Protein AF-A0A1V5TFT3-F1 (afdb_monomer)

Nearest PDB structures (foldseek):
  6e59-assembly1_A  TM=7.774E-01  e=1.583E-05  Homo sapiens
  6me3-assembly1_A  TM=7.398E-01  e=3.099E-04  Homo sapiens
  9b9z-assembly1_R  TM=7.863E-01  e=6.092E-04  Homo sapiens
  5wqc-assembly1_A  TM=7.667E-01  e=7.984E-04  Homo sapiens
  4zjc-assembly1_A  TM=7.397E-01  e=2.057E-03  Homo sapiens

Mean predicted aligned error: 4.39 Å

Solvent-accessible surface area (backbone atoms only — not comparable to full-atom values): 8223 Å² total; per-residue (Å²): 130,93,67,38,82,48,69,73,79,33,69,40,25,35,88,61,62,93,40,76,57,40,26,36,62,74,58,50,55,53,44,32,75,76,75,44,73,70,44,69,76,93,57,96,44,71,68,53,41,44,45,53,51,8,18,17,47,26,39,54,46,47,48,74,59,63,79,81,52,60,68,50,55,54,22,39,64,10,67,7,33,51,36,33,48,66,48,72,48,41,62,61,47,36,51,71,93,33,45,22,90,49,65,71,52,42,50,53,50,49,51,52,69,71,68,50,53,81,91,69,66,71,55,68,68,54,50,50,52,64,57,64,74,41,40,68,64,51,50,57,52,61,76,72,109

Sequence (145 aa):
MPTFKEEKKYNIISVARPSYQKVNQEIEERVEREFGKIVRKECNTWEEYYKFVSSGRVLLMSSREETYGYQVVDAILNNTIPLAPNAFSYPELLPKRCLYNNFDELKNLLYSYLLESPEGYRVPDLGTKADANCFYERLVLEMKG

pLDDT: mean 92.34, std 6.99, range [56.94, 98.5]

Foldseek 3Di:
DDAAQDAQPAAAEEAFDPDQQFADVVLQVVCCVPPNHHDYDDDPDPVSVLNVLLNYQEHEGRGPDDEPPVVLVSNLSNLHAYAYAPDHCDVQFDDPLRYDPDSVSVVVSSCVSSVDDPVPRDHDHTNCPVCVVCVVVVVVVVVVD

Radius of gyration: 16.23 Å; Cα contacts (8 Å, |Δi|>4): 224; chains: 1; bounding box: 52×32×38 Å

Structure (mmCIF, N/CA/C/O backbone):
data_AF-A0A1V5TFT3-F1
#
_entry.id   AF-A0A1V5TFT3-F1
#
loop_
_atom_site.group_PDB
_atom_site.id
_atom_site.type_symbol
_atom_site.label_atom_id
_atom_site.label_alt_id
_atom_site.label_comp_id
_atom_site.label_asym_id
_atom_site.label_entity_id
_atom_site.label_seq_id
_atom_site.pdbx_PDB_ins_code
_atom_site.Cartn_x
_atom_site.Cartn_y
_atom_site.Cartn_z
_atom_site.occupancy
_atom_site.B_iso_or_equiv
_atom_site.auth_seq_id
_atom_site.auth_comp_id
_atom_site.auth_asym_id
_atom_site.auth_atom_id
_atom_site.pdbx_PDB_model_num
ATOM 1 N N . MET A 1 1 ? 14.787 9.096 10.407 1.00 56.94 1 MET A N 1
ATOM 2 C CA . MET A 1 1 ? 13.335 9.093 10.683 1.00 56.94 1 MET A CA 1
ATOM 3 C C . MET A 1 1 ? 13.030 7.834 11.479 1.00 56.94 1 MET A C 1
ATOM 5 O O . MET A 1 1 ? 13.567 6.800 11.090 1.00 56.94 1 MET A O 1
ATOM 9 N N . PRO A 1 2 ? 12.308 7.894 12.609 1.00 66.06 2 PRO A N 1
ATOM 10 C CA . PRO A 1 2 ? 11.994 6.689 13.370 1.00 66.06 2 PRO A CA 1
ATOM 11 C C . PRO A 1 2 ? 11.117 5.758 12.524 1.00 66.06 2 PRO A C 1
ATOM 13 O O . PRO A 1 2 ? 10.171 6.212 11.885 1.00 66.06 2 PRO A O 1
ATOM 16 N N . THR A 1 3 ? 11.463 4.474 12.496 1.00 79.56 3 THR A N 1
ATOM 17 C CA . THR A 1 3 ? 10.644 3.413 11.904 1.00 79.56 3 THR A CA 1
ATOM 18 C C . THR A 1 3 ? 9.989 2.619 13.021 1.00 79.56 3 THR A C 1
ATOM 20 O O . THR A 1 3 ? 10.607 2.361 14.057 1.00 79.56 3 THR A O 1
ATOM 23 N N . PHE A 1 4 ? 8.727 2.250 12.827 1.00 88.50 4 PHE A N 1
ATOM 24 C CA . PHE A 1 4 ? 7.933 1.556 13.835 1.00 88.50 4 PHE A CA 1
ATOM 25 C C . PHE A 1 4 ? 7.638 0.120 13.399 1.00 88.50 4 PHE A C 1
ATOM 27 O O . PHE A 1 4 ? 7.591 -0.206 12.211 1.00 88.50 4 PHE A O 1
ATOM 34 N N . LYS A 1 5 ? 7.466 -0.756 14.390 1.00 86.19 5 LYS A N 1
ATOM 35 C CA . LYS A 1 5 ? 7.135 -2.178 14.223 1.00 86.19 5 LYS A CA 1
ATOM 36 C C . LYS A 1 5 ? 5.998 -2.549 15.169 1.00 86.19 5 LYS A C 1
ATOM 38 O O . LYS A 1 5 ? 6.142 -3.436 16.004 1.00 86.19 5 LYS A O 1
ATOM 43 N N . GLU A 1 6 ? 4.905 -1.801 15.081 1.00 90.00 6 GLU A N 1
ATOM 44 C CA . GLU A 1 6 ? 3.700 -2.094 15.852 1.00 90.00 6 GLU A CA 1
ATOM 45 C C . GLU A 1 6 ? 3.140 -3.475 15.474 1.00 90.00 6 GLU A C 1
ATOM 47 O O . GLU A 1 6 ? 3.365 -3.993 14.375 1.00 90.00 6 GLU A O 1
ATOM 52 N N . GLU A 1 7 ? 2.375 -4.065 16.389 1.00 90.00 7 GLU A N 1
ATOM 53 C CA . GLU A 1 7 ? 1.566 -5.244 16.090 1.00 90.00 7 GLU A CA 1
ATOM 54 C C . GLU A 1 7 ? 0.596 -4.947 14.931 1.00 90.00 7 GLU A C 1
ATOM 56 O O . GLU A 1 7 ? 0.014 -3.858 14.844 1.00 90.00 7 GLU A O 1
ATOM 61 N N . LYS A 1 8 ? 0.407 -5.924 14.035 1.00 92.69 8 LYS A N 1
ATOM 62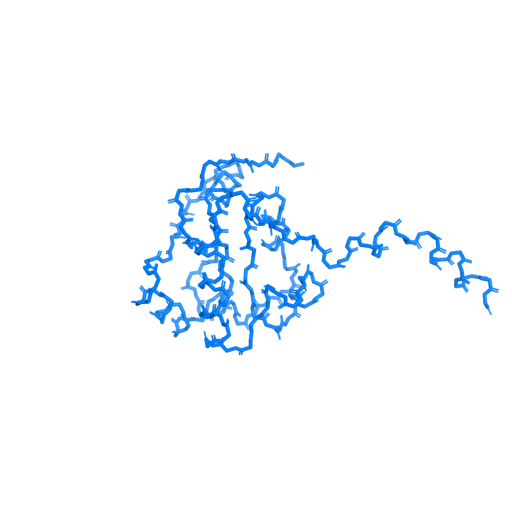 C CA . LYS A 1 8 ? -0.485 -5.802 12.876 1.00 92.69 8 LYS A CA 1
ATOM 63 C C . LYS A 1 8 ? -1.950 -5.899 13.308 1.00 92.69 8 LYS A C 1
ATOM 65 O O . LYS A 1 8 ? -2.534 -6.975 13.320 1.00 92.69 8 LYS A O 1
ATOM 70 N N . LYS A 1 9 ? -2.535 -4.751 13.653 1.00 94.62 9 LYS A N 1
ATOM 71 C CA . LYS A 1 9 ? -3.924 -4.605 14.126 1.00 94.62 9 LYS A CA 1
ATOM 72 C C . LYS A 1 9 ? -4.944 -4.540 12.994 1.00 94.62 9 LYS A C 1
ATOM 74 O O . LYS A 1 9 ? -6.104 -4.881 13.202 1.00 94.62 9 LYS A O 1
ATOM 79 N N . TYR A 1 10 ? -4.532 -4.072 11.816 1.00 96.62 10 TYR A N 1
ATOM 80 C CA . TYR A 1 10 ? -5.429 -3.845 10.685 1.00 96.62 10 TYR A CA 1
ATOM 81 C C . TYR A 1 10 ? -4.972 -4.626 9.456 1.00 96.62 10 TYR A C 1
ATOM 83 O O . TYR A 1 10 ? -3.803 -4.562 9.073 1.00 96.62 10 TYR A O 1
ATOM 91 N N . ASN A 1 11 ? -5.909 -5.304 8.794 1.00 96.12 11 ASN A N 1
ATOM 92 C CA . ASN A 1 11 ? -5.635 -6.008 7.542 1.00 96.12 11 ASN A CA 1
ATOM 93 C C . ASN A 1 11 ? -5.287 -5.022 6.423 1.00 96.12 11 ASN A C 1
ATOM 95 O O . ASN A 1 11 ? -4.223 -5.119 5.814 1.00 96.12 11 ASN A O 1
ATOM 99 N N . ILE A 1 12 ? -6.165 -4.045 6.188 1.00 98.19 12 ILE A N 1
ATOM 100 C CA . ILE A 1 12 ? -6.017 -3.061 5.118 1.00 98.19 12 ILE A CA 1
ATOM 101 C C . ILE A 1 12 ? -6.189 -1.664 5.705 1.00 98.19 12 ILE A C 1
ATOM 103 O O . ILE A 1 12 ? -7.194 -1.359 6.352 1.00 98.19 12 ILE A O 1
ATOM 107 N N . ILE A 1 13 ? -5.203 -0.809 5.456 1.00 98.50 13 ILE A N 1
ATOM 108 C CA . ILE A 1 13 ? -5.246 0.611 5.787 1.00 98.50 13 ILE A CA 1
ATOM 109 C C . ILE A 1 13 ? -5.116 1.456 4.521 1.00 98.50 13 ILE A C 1
ATOM 111 O O . ILE A 1 13 ? -4.589 1.010 3.501 1.00 98.50 13 ILE A O 1
ATOM 115 N N . SER A 1 14 ? -5.556 2.704 4.609 1.00 97.44 14 SER A N 1
ATOM 116 C CA . SER A 1 14 ? -5.248 3.748 3.636 1.00 97.44 14 SER A CA 1
ATOM 117 C C . SER A 1 14 ? -4.900 5.031 4.386 1.00 97.44 14 SER A C 1
ATOM 119 O O . SER A 1 14 ? -5.477 5.336 5.430 1.00 97.44 14 SER A O 1
ATOM 121 N N . VAL A 1 15 ? -3.935 5.784 3.865 1.00 95.38 15 VAL A N 1
ATOM 122 C CA . VAL A 1 15 ? -3.574 7.116 4.383 1.00 95.38 15 VAL A CA 1
ATOM 123 C C . VAL A 1 15 ? -4.008 8.234 3.437 1.00 95.38 15 VAL A C 1
ATOM 125 O O . VAL A 1 15 ? -3.869 9.417 3.747 1.00 95.38 15 VAL A O 1
ATOM 128 N 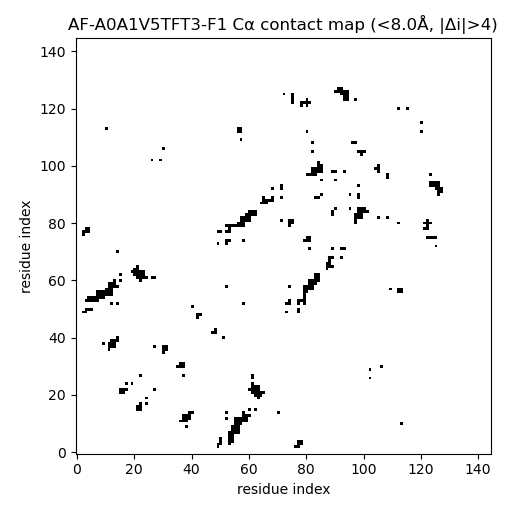N . ALA A 1 16 ? -4.557 7.869 2.277 1.00 92.62 16 ALA A N 1
ATOM 129 C CA . ALA A 1 16 ? -5.089 8.817 1.321 1.00 92.62 16 ALA A CA 1
ATOM 130 C C . ALA A 1 16 ? -6.412 9.397 1.834 1.00 92.62 16 ALA A C 1
ATOM 132 O O . ALA A 1 16 ? -7.285 8.682 2.341 1.00 92.62 16 ALA A O 1
ATOM 133 N N . ARG A 1 17 ? -6.579 10.712 1.659 1.00 88.56 17 ARG A N 1
ATOM 134 C CA . ARG A 1 17 ? -7.884 11.353 1.838 1.00 88.56 17 ARG A CA 1
ATOM 135 C C . ARG A 1 17 ? -8.848 10.778 0.793 1.00 88.56 17 ARG A C 1
ATOM 137 O O . ARG A 1 17 ? -8.448 10.702 -0.366 1.00 88.56 17 ARG A O 1
ATOM 144 N N . PRO A 1 18 ? -10.086 10.403 1.156 1.00 88.25 18 PRO A N 1
ATOM 145 C CA . PRO A 1 18 ? -11.041 9.801 0.230 1.00 88.25 18 PRO A CA 1
ATOM 146 C C . PRO A 1 18 ? -11.656 10.865 -0.693 1.00 88.25 18 PRO A C 1
ATOM 148 O O . PRO A 1 18 ? -12.828 11.212 -0.591 1.00 88.25 18 PRO A O 1
ATOM 151 N N . SER A 1 19 ? -10.833 11.442 -1.564 1.00 90.25 19 SER A N 1
ATOM 152 C CA . SER A 1 19 ? -11.249 12.347 -2.632 1.00 90.25 19 SER A CA 1
ATOM 153 C C . SER A 1 19 ? -11.029 11.687 -3.986 1.00 90.25 19 SER A C 1
ATOM 155 O O . SER A 1 19 ? -10.145 10.847 -4.139 1.00 90.25 19 SER A O 1
ATOM 157 N N . TYR A 1 20 ? -11.790 12.115 -4.992 1.00 86.88 20 TYR A N 1
ATOM 158 C CA . TYR A 1 20 ? -11.742 11.555 -6.346 1.00 86.88 20 TYR A CA 1
ATOM 159 C C . TYR A 1 20 ? -10.322 11.427 -6.930 1.00 86.88 20 TYR A C 1
ATOM 161 O O . TYR A 1 20 ? -10.012 10.449 -7.599 1.00 86.88 20 TYR A O 1
ATOM 169 N N . GLN A 1 21 ? -9.441 12.396 -6.665 1.00 85.75 21 GLN A N 1
ATOM 170 C CA . GLN A 1 21 ? -8.059 12.364 -7.160 1.00 85.75 21 GLN A CA 1
ATOM 171 C C . GLN A 1 21 ? -7.186 11.343 -6.421 1.00 85.75 21 GLN A C 1
ATOM 173 O O . GLN A 1 21 ? -6.268 10.769 -7.000 1.00 85.75 21 GLN A O 1
ATOM 178 N N . LYS A 1 22 ? -7.447 11.143 -5.126 1.00 88.88 22 LYS A N 1
ATOM 179 C CA . LYS A 1 22 ? -6.568 10.404 -4.213 1.00 88.88 22 LYS A CA 1
ATOM 180 C C . LYS A 1 22 ? -7.000 8.965 -3.977 1.00 88.88 22 LYS A C 1
ATOM 182 O O . LYS A 1 22 ? -6.187 8.179 -3.498 1.00 88.88 22 LYS A O 1
ATOM 187 N N . VAL A 1 23 ? -8.235 8.616 -4.329 1.00 94.06 23 VAL A N 1
ATOM 188 C CA . VAL A 1 23 ? -8.745 7.247 -4.243 1.00 94.06 23 VAL A CA 1
ATOM 189 C C . VAL A 1 23 ? -9.617 6.890 -5.440 1.00 94.06 23 VAL A C 1
ATOM 191 O O . VAL A 1 23 ? -10.322 7.727 -6.004 1.00 94.06 23 VAL A O 1
ATOM 194 N N . ASN A 1 24 ? -9.629 5.610 -5.789 1.00 96.25 24 ASN A N 1
ATOM 195 C CA . ASN A 1 24 ? -10.605 5.041 -6.701 1.00 96.25 24 ASN A CA 1
ATOM 196 C C . ASN A 1 24 ? -11.724 4.380 -5.893 1.00 96.25 24 ASN A C 1
ATOM 198 O O . ASN A 1 24 ? -11.616 3.217 -5.507 1.00 96.25 24 ASN A O 1
ATOM 202 N N . GLN A 1 25 ? -12.796 5.138 -5.657 1.00 95.19 25 GLN A N 1
ATOM 203 C CA . GLN A 1 25 ? -13.913 4.720 -4.810 1.00 95.19 25 GLN A CA 1
ATOM 204 C C . GLN A 1 25 ? -14.523 3.376 -5.238 1.00 95.19 25 GLN A C 1
ATOM 206 O O . GLN A 1 25 ? -14.788 2.540 -4.386 1.00 95.19 25 GLN A O 1
ATOM 211 N N . GLU A 1 26 ? -14.663 3.115 -6.541 1.00 95.75 26 GLU A N 1
ATOM 212 C CA . GLU A 1 26 ? -15.211 1.843 -7.034 1.00 95.75 26 GLU A CA 1
ATOM 213 C C . GLU A 1 26 ? -14.345 0.639 -6.622 1.00 95.75 26 GLU A C 1
ATOM 215 O O . GLU A 1 26 ? -14.860 -0.399 -6.203 1.00 95.75 26 GLU A O 1
ATOM 220 N N . ILE A 1 27 ? -13.017 0.770 -6.721 1.00 96.94 27 ILE A N 1
ATOM 221 C CA . ILE A 1 27 ? -12.086 -0.281 -6.293 1.00 96.94 27 ILE A CA 1
ATOM 222 C C . ILE A 1 27 ? -12.185 -0.479 -4.785 1.00 96.94 27 ILE A C 1
ATOM 224 O O . ILE A 1 27 ? -12.272 -1.615 -4.325 1.00 96.94 27 ILE A O 1
ATOM 228 N N . GLU A 1 28 ? -12.186 0.608 -4.018 1.00 97.75 28 GLU A N 1
ATOM 229 C CA . GLU A 1 28 ? -12.233 0.531 -2.561 1.00 97.75 28 GLU A CA 1
ATOM 230 C C . GLU A 1 28 ? -13.541 -0.071 -2.052 1.00 97.75 28 GLU A C 1
ATOM 232 O O . GLU A 1 28 ? -13.494 -0.952 -1.204 1.00 97.75 28 GLU A O 1
ATOM 237 N N . GLU A 1 29 ? -14.690 0.293 -2.622 1.00 97.56 29 GLU A N 1
ATOM 238 C CA . GLU A 1 29 ? -15.982 -0.316 -2.284 1.00 97.56 29 GLU A CA 1
ATOM 239 C C . GLU A 1 29 ? -15.994 -1.822 -2.577 1.00 97.56 29 GLU A C 1
ATOM 241 O O . GLU A 1 29 ? -16.543 -2.617 -1.812 1.00 97.56 29 GLU A O 1
ATOM 246 N N . ARG A 1 30 ? -15.367 -2.255 -3.678 1.00 98.19 30 ARG A N 1
ATOM 247 C CA . ARG A 1 30 ? -15.202 -3.685 -3.973 1.00 98.19 30 ARG A CA 1
ATOM 248 C C . ARG A 1 30 ? -14.290 -4.372 -2.955 1.00 98.19 30 ARG A C 1
ATOM 250 O O . ARG A 1 30 ? -14.639 -5.459 -2.505 1.00 98.19 30 ARG A O 1
ATOM 257 N N . VAL A 1 31 ? -13.182 -3.738 -2.564 1.00 98.12 31 VAL A N 1
ATOM 258 C CA . VAL A 1 31 ? -12.285 -4.257 -1.519 1.00 98.12 31 VAL A CA 1
ATOM 259 C C . VAL A 1 31 ? -13.030 -4.375 -0.192 1.00 98.12 31 VAL A C 1
ATOM 261 O O . VAL A 1 31 ? -12.965 -5.422 0.442 1.00 98.12 31 VAL A O 1
ATOM 264 N N . GLU A 1 32 ? -13.784 -3.352 0.210 1.00 97.69 32 GLU A N 1
ATOM 265 C CA . GLU A 1 32 ? -14.501 -3.351 1.486 1.00 97.69 32 GLU A CA 1
ATOM 266 C C . GLU A 1 32 ? -15.595 -4.416 1.558 1.00 97.69 32 GLU A C 1
ATOM 268 O O . GLU A 1 32 ? -15.789 -5.021 2.614 1.00 97.69 32 GLU A O 1
ATOM 273 N N . ARG A 1 33 ? -16.269 -4.697 0.435 1.00 97.88 33 ARG A N 1
ATOM 274 C CA . ARG A 1 33 ? -17.255 -5.785 0.346 1.00 97.88 33 ARG A CA 1
ATOM 275 C C . ARG A 1 33 ? -16.644 -7.174 0.528 1.00 97.88 33 ARG A C 1
ATOM 277 O O . ARG A 1 33 ? -17.332 -8.053 1.034 1.00 97.88 33 ARG A O 1
ATOM 284 N N . GLU A 1 34 ? -15.400 -7.381 0.103 1.00 97.00 34 GLU A N 1
ATOM 285 C CA . GLU A 1 34 ? -14.777 -8.712 0.055 1.00 97.00 34 GLU A CA 1
ATOM 286 C C . GLU A 1 34 ? -13.812 -8.972 1.222 1.00 97.00 34 GLU A C 1
ATOM 288 O O . GLU A 1 34 ? -13.782 -10.070 1.772 1.00 97.00 34 GLU A O 1
ATOM 293 N N . PHE A 1 35 ? -13.062 -7.954 1.646 1.00 96.69 35 PHE A N 1
ATOM 294 C CA . PHE A 1 35 ? -11.984 -8.068 2.636 1.00 96.69 35 PHE A CA 1
ATOM 295 C C . PHE A 1 35 ? -12.261 -7.310 3.943 1.00 96.69 35 PHE A C 1
ATOM 297 O O . PHE A 1 35 ? -11.461 -7.373 4.880 1.00 96.69 35 PHE A O 1
ATOM 304 N N . GLY A 1 36 ? -13.395 -6.610 4.028 1.00 96.19 36 GLY A N 1
ATOM 305 C CA . GLY A 1 36 ? -13.759 -5.766 5.160 1.00 96.19 36 GLY A CA 1
ATOM 306 C C . GLY A 1 36 ? -13.226 -4.336 5.050 1.00 96.19 36 GLY A C 1
ATOM 307 O O . GLY A 1 36 ? -12.500 -3.973 4.128 1.00 96.19 36 GLY A O 1
ATOM 308 N N . LYS A 1 37 ? -13.626 -3.499 6.010 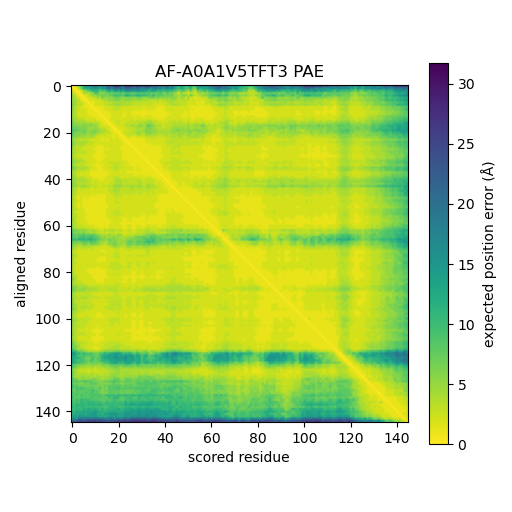1.00 96.88 37 LYS A N 1
ATOM 309 C CA . LYS A 1 37 ? -13.429 -2.043 5.974 1.00 96.88 37 LYS A CA 1
ATOM 310 C C . LYS A 1 37 ? -11.958 -1.634 5.820 1.00 96.88 37 LYS A C 1
ATOM 312 O O . LYS A 1 37 ? -11.105 -2.095 6.580 1.00 96.88 37 LYS A O 1
ATOM 317 N N . ILE A 1 38 ? -11.688 -0.677 4.930 1.00 98.25 38 ILE A N 1
ATOM 318 C CA . ILE A 1 38 ? -10.377 -0.033 4.815 1.00 98.25 38 ILE A CA 1
ATOM 319 C C . ILE A 1 38 ? -10.257 0.994 5.941 1.00 98.25 38 ILE A C 1
ATOM 321 O O . ILE A 1 38 ? -11.016 1.965 6.025 1.00 98.25 38 ILE A O 1
ATOM 325 N N . VAL A 1 39 ? -9.290 0.793 6.833 1.00 98.25 39 VAL A N 1
ATOM 326 C CA . VAL A 1 39 ? -9.133 1.656 8.007 1.00 98.25 39 VAL A CA 1
ATOM 327 C C . VAL A 1 39 ? -8.353 2.917 7.644 1.00 98.25 39 VAL A C 1
ATOM 329 O O . VAL A 1 39 ? -7.316 2.868 6.984 1.00 98.25 39 VAL A O 1
ATOM 332 N N . ARG A 1 40 ? -8.848 4.063 8.116 1.00 97.19 40 ARG A N 1
ATOM 333 C CA . ARG A 1 40 ? -8.213 5.381 7.998 1.00 97.19 40 ARG A CA 1
ATOM 334 C C . ARG A 1 40 ? -8.200 6.048 9.362 1.00 97.19 40 ARG A C 1
ATOM 336 O O . ARG A 1 40 ? -9.178 5.932 10.102 1.00 97.19 40 ARG A O 1
ATOM 343 N N . LYS A 1 41 ? -7.119 6.755 9.683 1.00 95.44 41 LYS A N 1
ATOM 344 C CA . LYS A 1 41 ? -6.967 7.462 10.954 1.00 95.44 41 LYS A CA 1
ATOM 345 C C . LYS A 1 41 ? -6.440 8.873 10.724 1.00 95.44 41 LYS A C 1
ATOM 347 O O . LYS A 1 41 ? -5.428 9.056 10.053 1.00 95.44 41 LYS A O 1
ATOM 352 N N . GLU A 1 42 ? -7.113 9.854 11.312 1.00 94.00 42 GLU A N 1
ATOM 353 C CA . GLU A 1 42 ? -6.572 11.205 11.427 1.00 94.00 42 GLU A CA 1
ATOM 354 C C . GLU A 1 42 ? -5.419 11.198 12.439 1.00 94.00 42 GLU A C 1
ATOM 356 O O . GLU A 1 42 ? -5.557 10.686 13.552 1.00 94.00 42 GLU A O 1
ATOM 361 N N . CYS A 1 43 ? -4.262 11.698 12.015 1.00 93.94 43 CYS A N 1
ATOM 362 C CA . CYS A 1 43 ? -3.043 11.732 12.813 1.00 93.94 43 CYS A CA 1
ATOM 363 C C . CYS A 1 43 ? -2.609 13.190 12.950 1.00 93.94 43 CYS A C 1
ATOM 365 O O . CYS A 1 43 ? -2.445 13.880 11.944 1.00 93.94 43 CYS A O 1
ATOM 367 N N . ASN A 1 44 ? -2.418 13.646 14.184 1.00 94.94 44 ASN A N 1
ATOM 368 C CA . ASN A 1 44 ? -2.046 15.026 14.495 1.00 94.94 44 ASN A CA 1
ATOM 369 C C . ASN A 1 44 ? -0.527 15.203 14.599 1.00 94.94 44 ASN A C 1
ATOM 371 O O . ASN A 1 44 ? -0.025 16.326 14.601 1.00 94.94 44 ASN A O 1
ATOM 375 N N . THR A 1 45 ? 0.216 14.096 14.681 1.00 95.62 45 THR A N 1
ATOM 376 C CA . THR A 1 45 ? 1.679 14.087 14.711 1.00 95.62 45 THR A CA 1
ATOM 377 C C . THR A 1 45 ? 2.256 13.072 13.727 1.00 95.62 45 THR A C 1
ATOM 379 O O . THR A 1 45 ? 1.612 12.089 13.353 1.00 95.62 45 THR A O 1
ATOM 382 N N . TRP A 1 46 ? 3.514 13.282 13.334 1.00 93.75 46 TRP A N 1
ATOM 383 C CA . TRP A 1 46 ? 4.251 12.322 12.511 1.00 93.75 46 TRP A CA 1
ATOM 384 C C . TRP A 1 46 ? 4.427 10.970 13.204 1.00 93.75 46 TRP A C 1
ATOM 386 O O . TRP A 1 46 ? 4.346 9.933 12.555 1.00 93.75 46 TRP A O 1
ATOM 396 N N . GLU A 1 47 ? 4.636 10.966 14.520 1.00 94.81 47 GLU A N 1
ATOM 397 C CA . GLU A 1 47 ? 4.738 9.727 15.289 1.00 94.81 47 GLU A CA 1
ATOM 398 C C . GLU A 1 47 ? 3.435 8.918 15.222 1.00 94.81 47 GLU A C 1
ATOM 400 O O . GLU A 1 47 ? 3.471 7.718 14.954 1.00 94.81 47 GLU A O 1
ATOM 405 N N . GLU A 1 48 ? 2.282 9.570 15.403 1.00 95.69 48 GLU A N 1
ATOM 406 C CA . GLU A 1 48 ? 0.975 8.919 15.265 1.00 95.69 48 GLU A CA 1
ATOM 407 C C . GLU A 1 48 ? 0.767 8.340 13.867 1.00 95.69 48 GLU A C 1
ATOM 409 O O . GLU A 1 48 ? 0.285 7.212 13.741 1.00 95.69 48 GLU A O 1
ATOM 414 N N . TYR A 1 49 ? 1.161 9.090 12.835 1.00 96.31 49 TYR A N 1
ATOM 415 C CA . TYR A 1 49 ? 1.081 8.657 11.446 1.00 96.31 49 TYR A CA 1
ATOM 416 C C . TYR A 1 49 ? 1.908 7.393 11.200 1.00 96.31 49 TYR A C 1
ATOM 418 O O . TYR A 1 49 ? 1.365 6.388 10.743 1.00 96.31 49 TYR A O 1
ATOM 426 N N . TYR A 1 50 ? 3.197 7.389 11.550 1.00 96.38 50 TYR A N 1
ATOM 427 C CA . TYR A 1 50 ? 4.055 6.233 11.281 1.00 96.38 50 TYR A CA 1
ATOM 428 C C . TYR A 1 50 ? 3.696 5.018 12.144 1.00 96.38 50 TYR A C 1
ATOM 430 O O . TYR A 1 50 ? 3.732 3.891 11.645 1.00 96.38 50 TYR A O 1
ATOM 438 N N . LYS A 1 51 ? 3.257 5.222 13.395 1.00 96.25 51 LYS A N 1
ATOM 439 C CA . LYS A 1 51 ? 2.678 4.144 14.212 1.00 96.25 51 LYS A CA 1
ATOM 440 C C . LYS A 1 51 ? 1.433 3.559 13.549 1.00 96.25 51 LYS A C 1
ATOM 442 O O . LYS A 1 51 ? 1.333 2.338 13.430 1.00 96.25 51 LYS A O 1
ATOM 447 N N . PHE A 1 52 ? 0.520 4.402 13.060 1.00 97.56 52 PHE A N 1
ATOM 448 C CA . PHE A 1 52 ? -0.666 3.947 12.332 1.00 97.56 52 PHE A CA 1
ATOM 449 C C . PHE A 1 52 ? -0.293 3.153 11.077 1.00 97.56 52 PHE A C 1
ATOM 451 O O . PHE A 1 52 ? -0.767 2.025 10.933 1.00 97.56 52 PHE A O 1
ATOM 458 N N . VAL A 1 53 ? 0.605 3.676 10.235 1.00 97.38 53 VAL A N 1
ATOM 459 C CA . VAL A 1 53 ? 1.107 2.959 9.054 1.00 97.38 53 VAL A CA 1
ATOM 460 C C . VAL A 1 53 ? 1.652 1.594 9.465 1.00 97.38 53 VAL A C 1
ATOM 462 O O . VAL A 1 53 ? 1.189 0.582 8.952 1.00 97.38 53 VAL A O 1
ATOM 465 N N . SER A 1 54 ? 2.539 1.545 10.464 1.00 96.69 54 SER A N 1
ATOM 466 C CA . SER A 1 54 ? 3.160 0.294 10.916 1.00 96.69 54 SER A CA 1
ATOM 467 C C . SER A 1 54 ? 2.186 -0.731 11.507 1.00 96.69 54 SER A C 1
ATOM 469 O O . SER A 1 54 ? 2.500 -1.919 11.526 1.00 96.69 54 SER A O 1
ATOM 471 N N . SER A 1 55 ? 0.999 -0.305 11.949 1.00 96.88 55 SER A N 1
ATOM 472 C CA . SER A 1 55 ? -0.042 -1.198 12.476 1.00 96.88 55 SER A CA 1
ATOM 473 C C . SER A 1 55 ? -0.882 -1.881 11.387 1.00 96.88 55 SER A C 1
ATOM 475 O O . SER A 1 55 ? -1.653 -2.796 11.686 1.00 96.88 55 SER A O 1
ATOM 477 N N . GLY A 1 56 ? -0.742 -1.457 10.127 1.00 96.50 56 GLY A N 1
ATOM 478 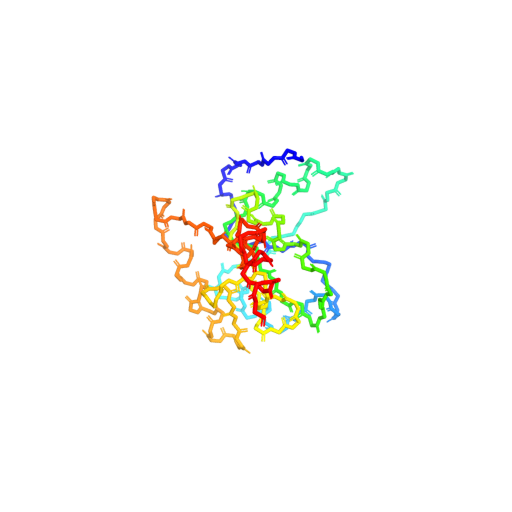C CA . GLY A 1 56 ? -1.392 -2.070 8.974 1.00 96.50 56 GLY A CA 1
ATOM 479 C C . GLY A 1 56 ? -0.576 -3.215 8.384 1.00 96.50 56 GLY A C 1
ATOM 480 O O . GLY A 1 56 ? 0.656 -3.182 8.363 1.00 96.50 56 GLY A O 1
ATOM 481 N N . ARG A 1 57 ? -1.256 -4.245 7.886 1.00 95.88 57 ARG A N 1
ATOM 482 C CA . ARG A 1 57 ? -0.631 -5.332 7.128 1.00 95.88 57 ARG A CA 1
ATOM 483 C C . ARG A 1 57 ? -0.424 -4.925 5.668 1.00 95.88 57 ARG A C 1
ATOM 485 O O . ARG A 1 57 ? 0.684 -5.036 5.149 1.00 95.88 57 ARG A O 1
ATOM 492 N N . VAL A 1 58 ? -1.463 -4.372 5.047 1.00 97.69 58 VAL A N 1
ATOM 493 C CA . VAL A 1 58 ? -1.422 -3.793 3.701 1.00 97.69 58 VAL A CA 1
ATOM 494 C C . VAL A 1 58 ? -1.765 -2.307 3.754 1.00 97.69 58 VAL A C 1
ATOM 496 O O . VAL A 1 58 ? -2.784 -1.926 4.331 1.00 97.69 58 VAL A O 1
ATOM 499 N N . LEU A 1 59 ? -0.946 -1.476 3.107 1.00 98.31 59 LEU A N 1
ATOM 500 C CA . LEU A 1 59 ? -1.304 -0.109 2.736 1.00 98.31 59 LEU A CA 1
ATOM 501 C C . LEU A 1 59 ? -1.841 -0.120 1.303 1.00 98.31 59 LEU A C 1
ATOM 503 O O . LEU A 1 59 ? -1.077 -0.283 0.349 1.00 98.31 59 LEU A O 1
ATOM 507 N N . LEU A 1 60 ? -3.153 0.059 1.158 1.00 98.44 60 LEU A N 1
ATOM 508 C CA . LEU A 1 60 ? -3.797 0.143 -0.145 1.00 98.44 60 LEU A CA 1
ATOM 509 C C . LEU A 1 60 ? -3.715 1.572 -0.683 1.00 98.44 60 LEU A C 1
ATOM 511 O O . LEU A 1 60 ? -4.305 2.504 -0.128 1.00 98.44 60 LEU A O 1
ATOM 515 N N . MET A 1 61 ? -3.030 1.722 -1.811 1.00 97.50 61 MET A N 1
ATOM 516 C CA . MET A 1 61 ? -3.078 2.914 -2.644 1.00 97.50 61 MET A CA 1
ATOM 517 C C . MET A 1 61 ? -4.004 2.615 -3.821 1.00 97.50 61 MET A C 1
ATOM 519 O O . MET A 1 61 ? -3.756 1.709 -4.613 1.00 97.50 61 MET A O 1
ATOM 523 N N . SER A 1 62 ? -5.100 3.362 -3.916 1.00 96.56 62 SER A N 1
ATOM 524 C CA . SER A 1 62 ? -6.081 3.282 -5.007 1.00 96.56 62 SER A CA 1
ATOM 525 C C . SER A 1 62 ? -6.069 4.546 -5.873 1.00 96.56 62 SER A C 1
ATOM 527 O O . SER A 1 62 ? -7.010 4.798 -6.622 1.00 96.56 62 SER A O 1
ATOM 529 N N . SER A 1 63 ? -5.022 5.369 -5.733 1.00 92.31 63 SER A N 1
ATOM 530 C CA . SER A 1 63 ? -4.981 6.724 -6.276 1.00 92.31 63 SER A CA 1
ATOM 531 C C . SER A 1 63 ? -5.158 6.761 -7.791 1.00 92.31 63 SER A C 1
ATOM 533 O O . SER A 1 63 ? -4.658 5.897 -8.513 1.00 92.31 63 SER A O 1
ATOM 535 N N . ARG A 1 64 ? -5.842 7.805 -8.266 1.00 89.75 64 ARG A N 1
ATOM 536 C CA . ARG A 1 64 ? -5.955 8.134 -9.694 1.00 89.75 64 ARG A CA 1
ATOM 537 C C . ARG A 1 64 ? -4.842 9.067 -10.162 1.00 89.75 64 ARG A C 1
ATOM 539 O O . ARG A 1 64 ? -4.711 9.279 -11.360 1.00 89.75 64 ARG A O 1
ATOM 546 N N . GLU A 1 65 ? -4.072 9.618 -9.225 1.00 87.38 65 GLU A N 1
ATOM 547 C CA . GLU A 1 65 ? -2.925 10.485 -9.479 1.00 87.38 65 GLU A CA 1
ATOM 548 C C . GLU A 1 65 ? -1.872 10.309 -8.374 1.00 87.38 65 GLU A C 1
ATOM 550 O O . GLU A 1 65 ? -2.163 10.449 -7.182 1.00 87.38 65 GLU A O 1
ATOM 555 N N . GLU A 1 66 ? -0.624 10.054 -8.753 1.00 86.94 66 GLU A N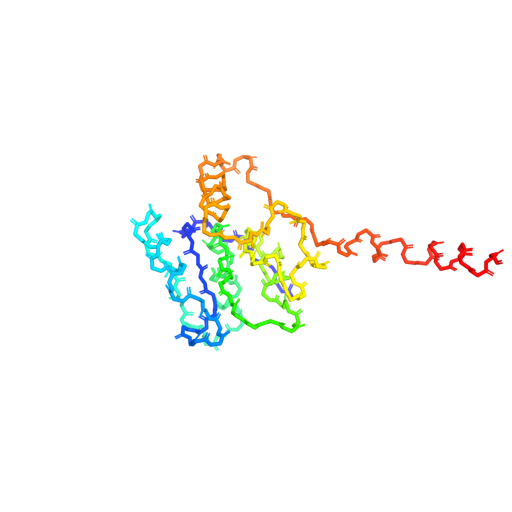 1
ATOM 556 C CA . GLU A 1 66 ? 0.526 10.066 -7.846 1.00 86.94 66 GLU A CA 1
ATOM 557 C C . GLU A 1 66 ? 1.736 10.681 -8.555 1.00 86.94 66 GLU A C 1
ATOM 559 O O . GLU A 1 66 ? 1.889 10.541 -9.766 1.00 86.94 66 GLU A O 1
A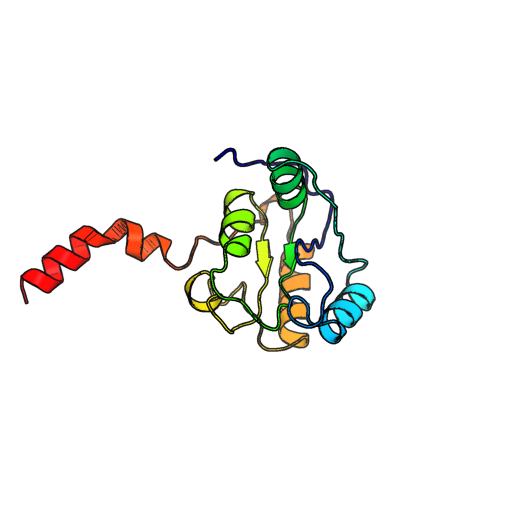TOM 564 N N . THR A 1 67 ? 2.579 11.394 -7.808 1.00 78.38 67 THR A N 1
ATOM 565 C CA . THR A 1 67 ? 3.731 12.119 -8.362 1.00 78.38 67 THR A CA 1
ATOM 566 C C . THR A 1 67 ? 5.038 11.682 -7.715 1.00 78.38 67 THR A C 1
ATOM 568 O O . THR A 1 67 ? 6.008 11.435 -8.420 1.00 78.38 67 THR A O 1
ATOM 571 N N . TYR A 1 68 ? 5.079 11.541 -6.389 1.00 82.38 68 TYR A N 1
ATOM 572 C CA . TYR A 1 68 ? 6.332 11.330 -5.654 1.00 82.38 68 TYR A CA 1
ATOM 573 C C . TYR A 1 68 ? 6.410 9.972 -4.959 1.00 82.38 68 TYR A C 1
ATOM 575 O O . TYR A 1 68 ? 7.502 9.501 -4.658 1.00 82.38 68 TYR A O 1
ATOM 583 N N . GLY A 1 69 ? 5.268 9.339 -4.686 1.00 87.12 69 GLY A N 1
ATOM 584 C CA . GLY A 1 69 ? 5.220 7.992 -4.126 1.00 87.12 69 GLY A CA 1
ATOM 585 C C . GLY A 1 69 ? 5.751 7.882 -2.692 1.00 87.12 69 GLY A C 1
ATOM 586 O O . GLY A 1 69 ? 6.115 6.789 -2.269 1.00 87.12 69 GLY A O 1
ATOM 587 N N . TYR A 1 70 ? 5.772 8.968 -1.908 1.00 90.75 70 TYR A N 1
ATOM 588 C CA . TYR A 1 70 ? 6.269 8.947 -0.520 1.00 90.75 70 TYR A CA 1
ATOM 589 C C . TYR A 1 70 ? 5.585 7.883 0.351 1.00 90.75 70 TYR A C 1
ATOM 591 O O . TYR A 1 70 ? 6.238 7.240 1.167 1.00 90.75 70 TYR A O 1
ATOM 599 N N . GLN A 1 71 ? 4.296 7.618 0.113 1.00 93.25 71 GLN A N 1
ATOM 600 C CA . GLN A 1 71 ? 3.535 6.590 0.832 1.00 93.25 71 GLN A CA 1
ATOM 601 C C . GLN A 1 71 ? 4.104 5.175 0.640 1.00 93.25 71 GLN A C 1
ATOM 603 O O . GLN A 1 71 ? 4.006 4.345 1.542 1.00 93.25 71 GLN A O 1
ATOM 608 N N . VAL A 1 72 ? 4.739 4.898 -0.506 1.00 95.50 72 VAL A N 1
ATOM 609 C CA . VAL A 1 72 ? 5.453 3.635 -0.742 1.00 95.50 72 VAL A CA 1
ATOM 610 C C . VAL A 1 72 ? 6.627 3.506 0.221 1.00 95.50 72 VAL A C 1
ATOM 612 O O . VAL A 1 72 ? 6.795 2.471 0.870 1.00 95.50 72 VAL A O 1
ATOM 615 N N . VAL A 1 73 ? 7.429 4.568 0.318 1.00 93.75 73 VAL A N 1
ATOM 616 C CA . VAL A 1 73 ? 8.609 4.615 1.184 1.00 93.75 73 VAL A CA 1
ATOM 617 C C . VAL A 1 73 ? 8.182 4.483 2.644 1.00 93.75 73 VAL A C 1
ATOM 619 O O . VAL A 1 73 ? 8.733 3.652 3.365 1.00 93.75 73 VAL A O 1
ATOM 622 N N . ASP A 1 74 ? 7.149 5.221 3.056 1.00 94.62 74 ASP A N 1
ATOM 623 C CA . ASP A 1 74 ? 6.596 5.160 4.410 1.00 94.62 74 ASP A CA 1
ATOM 624 C C . ASP A 1 74 ? 6.152 3.744 4.781 1.00 94.62 74 ASP A C 1
ATOM 626 O O . ASP A 1 74 ? 6.497 3.259 5.861 1.00 94.62 74 ASP A O 1
ATOM 630 N N . ALA A 1 75 ? 5.422 3.064 3.890 1.00 96.50 75 ALA A N 1
ATOM 631 C CA . ALA A 1 75 ? 4.942 1.705 4.117 1.00 96.50 75 ALA A CA 1
ATOM 632 C C . ALA A 1 75 ? 6.100 0.720 4.303 1.00 96.50 75 ALA A C 1
ATOM 634 O O . ALA A 1 75 ? 6.158 0.024 5.318 1.00 96.50 75 ALA A O 1
ATOM 635 N N . ILE A 1 76 ? 7.052 0.702 3.364 1.00 9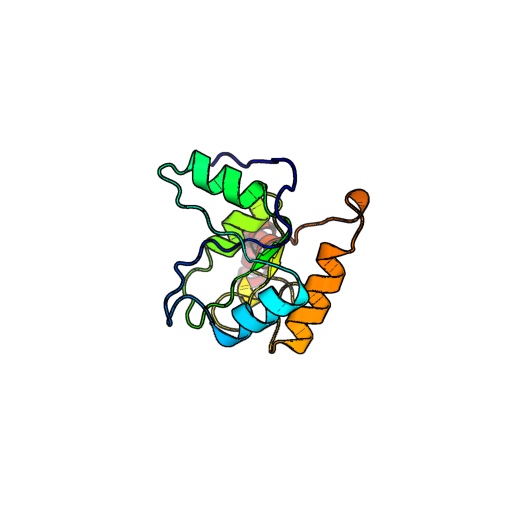5.00 76 ILE A N 1
ATOM 636 C CA . ILE A 1 76 ? 8.184 -0.233 3.383 1.00 95.00 76 ILE A CA 1
ATOM 637 C C . ILE A 1 76 ? 9.035 -0.022 4.637 1.00 95.00 76 ILE A C 1
ATOM 639 O O . ILE A 1 76 ? 9.335 -0.983 5.350 1.00 95.00 76 ILE A O 1
ATOM 643 N N . LEU A 1 77 ? 9.379 1.231 4.951 1.00 93.56 77 LEU A N 1
ATOM 644 C CA . LEU A 1 77 ? 10.188 1.555 6.127 1.00 93.56 77 LEU A CA 1
ATOM 645 C C . LEU A 1 77 ? 9.481 1.208 7.447 1.00 93.56 77 LEU A C 1
ATOM 647 O O . LEU 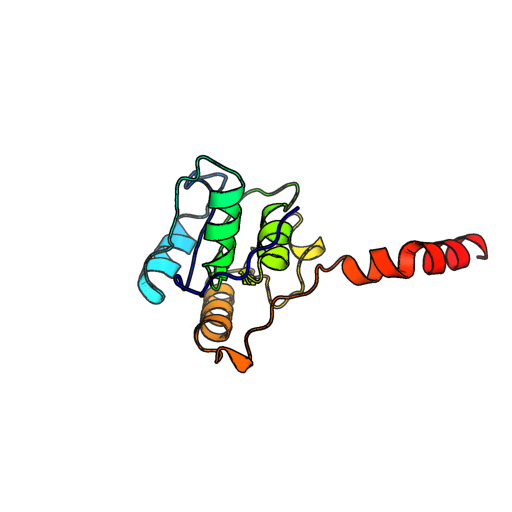A 1 77 ? 10.152 0.897 8.428 1.00 93.56 77 LEU A O 1
ATOM 651 N N . ASN A 1 78 ? 8.146 1.200 7.467 1.00 95.50 78 ASN A N 1
ATOM 652 C CA . ASN A 1 78 ? 7.323 0.828 8.622 1.00 95.50 78 ASN A CA 1
ATOM 653 C C . ASN A 1 78 ? 6.758 -0.600 8.521 1.00 95.50 78 ASN A C 1
ATOM 655 O O . ASN A 1 78 ? 5.695 -0.909 9.064 1.00 95.50 78 ASN A O 1
ATOM 659 N N . ASN A 1 79 ? 7.467 -1.488 7.816 1.00 94.12 79 ASN A N 1
ATOM 660 C CA . ASN A 1 79 ? 7.157 -2.912 7.704 1.00 94.12 79 ASN A CA 1
ATOM 661 C C . ASN A 1 79 ? 5.708 -3.199 7.259 1.00 94.12 79 ASN A C 1
ATOM 663 O O . ASN A 1 79 ? 5.074 -4.128 7.757 1.00 94.12 79 ASN A O 1
ATOM 667 N N . THR A 1 80 ? 5.154 -2.389 6.362 1.00 96.56 80 THR A N 1
ATOM 668 C CA . THR A 1 80 ? 3.783 -2.487 5.836 1.00 96.56 80 THR A CA 1
ATOM 669 C C . THR A 1 80 ? 3.831 -2.736 4.338 1.00 96.56 80 THR A C 1
ATOM 671 O O . THR A 1 80 ? 4.622 -2.097 3.652 1.00 96.56 80 THR A O 1
ATOM 674 N N . ILE A 1 81 ? 3.035 -3.675 3.818 1.00 97.06 81 ILE A N 1
ATOM 675 C CA . ILE A 1 81 ? 3.077 -4.032 2.393 1.00 97.06 81 ILE A CA 1
ATOM 676 C C . ILE A 1 81 ? 2.306 -2.985 1.581 1.00 97.06 81 ILE A C 1
ATOM 678 O O . ILE A 1 81 ? 1.089 -2.885 1.735 1.00 97.06 81 ILE A O 1
ATOM 682 N N . PRO A 1 82 ? 2.965 -2.209 0.707 1.00 97.75 82 PRO A N 1
ATOM 683 C CA . PRO A 1 82 ? 2.268 -1.328 -0.219 1.00 97.75 82 PRO A CA 1
ATOM 684 C C . PRO A 1 82 ? 1.657 -2.133 -1.370 1.00 97.75 82 PRO A C 1
ATOM 686 O O . PRO A 1 82 ? 2.350 -2.942 -1.989 1.00 97.75 82 PRO A O 1
ATOM 689 N N . LEU A 1 83 ? 0.392 -1.868 -1.696 1.00 98.25 83 LEU A N 1
ATOM 690 C CA . LEU A 1 83 ? -0.233 -2.295 -2.951 1.00 98.25 83 LEU A CA 1
ATOM 691 C C . LEU A 1 83 ? -0.708 -1.064 -3.715 1.00 98.25 83 LEU A C 1
ATOM 693 O O . LEU A 1 83 ? -1.451 -0.253 -3.162 1.00 98.25 83 LEU A O 1
ATOM 697 N N . ALA A 1 84 ? -0.285 -0.925 -4.969 1.00 97.75 84 ALA A N 1
ATOM 698 C CA . ALA A 1 84 ? -0.553 0.260 -5.779 1.00 97.75 84 ALA A CA 1
ATOM 699 C C . ALA A 1 84 ? -0.940 -0.094 -7.224 1.00 97.75 84 ALA A C 1
ATOM 701 O O . ALA A 1 84 ? -0.614 -1.187 -7.692 1.00 97.75 84 ALA A O 1
ATOM 702 N N . PRO A 1 85 ? -1.606 0.810 -7.963 1.00 97.25 85 PRO A N 1
ATOM 703 C CA . PRO A 1 85 ? -1.824 0.626 -9.386 1.00 97.25 85 PRO A CA 1
ATOM 704 C C . PRO A 1 85 ? -0.486 0.530 -10.124 1.00 97.25 85 PRO A C 1
ATOM 706 O O . PRO A 1 85 ? 0.476 1.214 -9.778 1.00 97.25 85 PRO A O 1
ATOM 709 N N . ASN A 1 86 ? -0.435 -0.267 -11.183 1.00 97.12 86 ASN A N 1
ATOM 710 C CA . ASN A 1 86 ? 0.685 -0.322 -12.118 1.00 97.12 86 ASN A CA 1
ATOM 711 C C . ASN A 1 86 ? 0.696 0.919 -13.040 1.00 97.12 86 ASN A C 1
ATOM 713 O O . ASN A 1 86 ? 0.521 0.820 -14.252 1.00 97.12 86 ASN A O 1
ATOM 717 N N . ALA A 1 87 ? 0.813 2.101 -12.438 1.00 94.81 87 ALA A N 1
ATOM 718 C CA . ALA A 1 87 ? 0.750 3.406 -13.086 1.00 94.81 87 ALA A CA 1
ATOM 719 C C . ALA A 1 87 ? 1.492 4.460 -12.247 1.00 94.81 87 ALA A C 1
ATOM 721 O O . ALA A 1 87 ? 1.834 4.212 -11.091 1.00 94.81 87 ALA A O 1
ATOM 722 N N . PHE A 1 88 ? 1.682 5.660 -12.805 1.00 93.38 88 PHE A N 1
ATOM 723 C CA . PHE A 1 88 ? 2.392 6.768 -12.146 1.00 93.38 88 PHE A CA 1
ATOM 724 C C . PHE A 1 88 ? 3.835 6.380 -11.785 1.00 93.38 88 PHE A C 1
ATOM 726 O O . PHE A 1 88 ? 4.443 5.589 -12.498 1.00 93.38 88 PHE A O 1
ATOM 733 N N . SER A 1 89 ? 4.375 6.908 -10.685 1.00 92.69 89 SER A N 1
ATOM 734 C CA . SER A 1 89 ? 5.709 6.560 -10.181 1.00 92.69 89 SER A CA 1
ATOM 735 C C . SER A 1 89 ? 5.766 5.226 -9.422 1.00 92.69 89 SER A C 1
ATOM 737 O O . SER A 1 89 ? 6.836 4.789 -9.000 1.00 92.69 89 SER A O 1
ATOM 739 N N . TYR A 1 90 ? 4.639 4.526 -9.231 1.00 95.56 90 TYR A N 1
ATOM 740 C CA . TYR A 1 90 ? 4.632 3.275 -8.466 1.00 95.56 90 TYR A CA 1
ATOM 741 C C . TYR A 1 90 ? 5.509 2.166 -9.079 1.00 95.56 90 TYR A C 1
ATOM 743 O O . TYR A 1 90 ? 6.240 1.540 -8.309 1.00 95.56 90 TYR A O 1
ATOM 751 N N . PRO A 1 91 ? 5.520 1.920 -10.408 1.00 94.69 91 PRO A N 1
ATOM 752 C CA . PRO A 1 91 ? 6.360 0.885 -11.016 1.00 94.69 91 PRO A CA 1
ATOM 753 C C . PRO A 1 91 ? 7.866 1.121 -10.888 1.00 94.69 91 PRO A C 1
ATOM 755 O O . PRO A 1 91 ? 8.643 0.176 -10.994 1.00 94.69 91 PRO A O 1
ATOM 758 N N . GLU A 1 92 ? 8.282 2.362 -10.643 1.00 92.69 92 GLU A N 1
ATOM 759 C CA . GLU A 1 92 ? 9.683 2.724 -10.405 1.00 92.69 92 GLU A CA 1
ATOM 760 C C . GLU A 1 92 ? 10.099 2.396 -8.961 1.00 92.69 92 GLU A C 1
ATOM 762 O O . GLU A 1 92 ? 11.244 2.032 -8.689 1.00 92.69 92 GLU A O 1
ATOM 767 N N . LEU A 1 93 ? 9.155 2.503 -8.021 1.00 93.62 93 LEU A N 1
ATOM 768 C CA . LEU A 1 93 ? 9.395 2.331 -6.588 1.00 93.62 93 LEU A CA 1
ATOM 769 C C . LEU A 1 93 ? 9.094 0.915 -6.083 1.00 93.62 93 LEU A C 1
ATOM 771 O O . LEU A 1 93 ? 9.651 0.507 -5.061 1.00 93.62 93 LEU A O 1
ATOM 775 N N . LEU A 1 94 ? 8.223 0.170 -6.765 1.00 95.44 94 LEU A N 1
ATOM 776 C CA . LEU A 1 94 ? 7.698 -1.117 -6.311 1.00 95.44 94 LEU A CA 1
ATOM 777 C C . LEU A 1 94 ? 8.010 -2.261 -7.277 1.00 95.44 94 LEU A C 1
ATOM 779 O O . LEU A 1 94 ? 7.916 -2.101 -8.492 1.00 95.44 94 LEU A O 1
ATOM 783 N N . PRO A 1 95 ? 8.278 -3.473 -6.760 1.00 95.00 95 PRO A N 1
ATOM 784 C CA . PRO A 1 95 ? 8.319 -4.657 -7.602 1.00 95.00 95 PRO A CA 1
ATOM 785 C C . PRO A 1 95 ? 6.917 -5.010 -8.118 1.00 95.00 95 PRO A C 1
ATOM 787 O O . PRO A 1 95 ? 5.911 -4.767 -7.451 1.00 95.00 95 PRO A O 1
ATOM 790 N N . LYS A 1 96 ? 6.853 -5.719 -9.253 1.00 94.81 96 LYS A N 1
ATOM 791 C CA . LYS A 1 96 ? 5.589 -6.159 -9.882 1.00 94.81 96 LYS A CA 1
ATOM 792 C C . LYS A 1 96 ? 4.629 -6.892 -8.936 1.00 94.81 96 LYS A C 1
ATOM 794 O O . LYS A 1 96 ? 3.425 -6.756 -9.082 1.00 94.81 96 LYS A O 1
ATOM 799 N N . ARG A 1 97 ? 5.141 -7.614 -7.930 1.00 94.94 97 ARG A N 1
ATOM 800 C CA . ARG A 1 97 ? 4.326 -8.316 -6.913 1.00 94.94 97 ARG A CA 1
ATOM 801 C C . ARG A 1 97 ? 3.534 -7.396 -5.968 1.00 94.94 97 ARG A C 1
ATOM 803 O O . ARG A 1 97 ? 2.855 -7.894 -5.075 1.00 94.94 97 ARG A O 1
ATOM 810 N N . CYS A 1 98 ? 3.687 -6.083 -6.099 1.00 97.19 98 CYS A N 1
ATOM 811 C CA . CYS A 1 98 ? 2.986 -5.058 -5.328 1.00 97.19 98 CYS A CA 1
ATOM 812 C C . CYS A 1 98 ? 2.129 -4.146 -6.224 1.00 97.19 98 CYS A C 1
ATOM 814 O O . CYS A 1 98 ? 1.568 -3.166 -5.736 1.00 97.19 98 CYS A O 1
ATOM 816 N N . LEU A 1 99 ? 2.048 -4.451 -7.523 1.00 97.88 99 LEU A N 1
ATOM 817 C CA . LEU A 1 99 ? 1.372 -3.634 -8.524 1.00 97.88 99 LEU A CA 1
ATOM 818 C C . LEU A 1 99 ? 0.178 -4.386 -9.111 1.00 97.88 99 LEU A C 1
ATOM 820 O O . LEU A 1 99 ? 0.278 -5.580 -9.384 1.00 97.88 99 LEU A O 1
ATOM 824 N N . TYR A 1 100 ? -0.928 -3.683 -9.342 1.00 98.31 100 TYR A N 1
ATOM 825 C CA . TYR A 1 100 ? -2.126 -4.237 -9.979 1.00 98.31 100 TYR A CA 1
ATOM 826 C C . TYR A 1 100 ? -2.619 -3.350 -11.126 1.00 98.31 100 TYR A C 1
ATOM 828 O O . TYR A 1 100 ? -2.529 -2.126 -11.062 1.00 98.31 100 TYR A O 1
ATOM 836 N N . ASN A 1 101 ? -3.178 -3.948 -12.175 1.00 97.62 101 ASN A N 1
ATOM 837 C CA . ASN A 1 101 ? -3.779 -3.213 -13.297 1.00 97.62 101 ASN A CA 1
ATOM 838 C C . ASN A 1 101 ? -5.304 -3.083 -13.170 1.00 97.62 101 ASN A C 1
ATOM 840 O O . ASN A 1 101 ? -5.914 -2.201 -13.770 1.00 97.62 101 ASN A O 1
ATOM 844 N N . ASN A 1 102 ? -5.937 -3.974 -12.411 1.00 97.31 102 ASN A N 1
ATOM 845 C CA . ASN A 1 102 ? -7.386 -4.054 -12.248 1.00 97.31 102 ASN A CA 1
ATOM 846 C C . ASN A 1 102 ? -7.740 -4.663 -10.882 1.00 97.31 102 ASN A C 1
ATOM 848 O O . ASN A 1 102 ? -6.867 -5.105 -10.132 1.00 97.31 102 ASN A O 1
ATOM 852 N N . PHE A 1 103 ? -9.033 -4.683 -10.555 1.00 97.88 103 PHE A N 1
ATOM 853 C CA . PHE A 1 103 ? -9.496 -5.217 -9.276 1.00 97.88 103 PHE A CA 1
ATOM 854 C C . PHE A 1 103 ? -9.212 -6.714 -9.103 1.00 97.88 103 PHE A C 1
ATOM 856 O O . PHE A 1 103 ? -8.918 -7.127 -7.990 1.00 97.88 103 PHE A O 1
ATOM 863 N N . ASP A 1 104 ? -9.293 -7.534 -10.153 1.00 97.94 104 ASP A N 1
ATOM 864 C CA . ASP A 1 104 ? -9.069 -8.977 -10.007 1.00 97.94 104 ASP A CA 1
ATOM 865 C C . ASP A 1 104 ? -7.611 -9.292 -9.653 1.00 97.94 104 ASP A C 1
ATOM 867 O O . ASP A 1 104 ? -7.350 -10.141 -8.801 1.00 97.94 104 ASP A O 1
ATOM 871 N N . GLU A 1 105 ? -6.662 -8.551 -10.224 1.00 98.19 105 GLU A N 1
ATOM 872 C CA . GLU A 1 105 ? -5.258 -8.600 -9.809 1.00 98.19 105 GLU A CA 1
ATOM 873 C C . GLU A 1 105 ? -5.073 -8.113 -8.368 1.00 98.19 105 GLU A C 1
ATOM 875 O O . GLU A 1 105 ? -4.423 -8.795 -7.576 1.00 98.19 105 GLU A O 1
ATOM 880 N N . LEU A 1 106 ? -5.685 -6.981 -7.996 1.00 98.44 106 LEU A N 1
ATOM 881 C CA . LEU A 1 106 ? -5.636 -6.474 -6.621 1.00 98.44 106 LEU A CA 1
ATOM 882 C C . LEU A 1 106 ? -6.189 -7.496 -5.620 1.00 98.44 106 LEU A C 1
ATOM 884 O O . LEU A 1 106 ? -5.575 -7.738 -4.585 1.00 98.44 106 LEU A O 1
ATOM 888 N N . LYS A 1 107 ? -7.325 -8.118 -5.936 1.00 97.88 107 LYS A N 1
ATOM 889 C CA . LYS A 1 107 ? -7.968 -9.160 -5.132 1.00 97.88 107 LYS A CA 1
ATOM 890 C C . LYS A 1 107 ? -7.018 -10.332 -4.892 1.00 97.88 107 LYS A C 1
ATOM 892 O O . LYS A 1 107 ? -6.860 -10.760 -3.752 1.00 97.88 107 LYS A O 1
ATOM 897 N N . ASN A 1 108 ? -6.336 -10.812 -5.933 1.00 96.94 108 ASN A N 1
ATOM 898 C CA . ASN A 1 108 ? -5.360 -11.896 -5.801 1.00 96.94 108 ASN A CA 1
ATOM 899 C C . ASN A 1 108 ? -4.184 -11.508 -4.888 1.00 96.94 108 ASN A C 1
ATOM 901 O O . ASN A 1 108 ? -3.779 -12.308 -4.046 1.00 96.94 108 ASN A O 1
ATOM 905 N N . LEU A 1 109 ? -3.676 -10.275 -5.011 1.00 97.19 109 LEU A N 1
ATOM 906 C CA . LEU A 1 109 ? -2.622 -9.755 -4.131 1.00 97.19 109 LEU A CA 1
ATOM 907 C C . LEU A 1 109 ? -3.097 -9.618 -2.678 1.00 97.19 109 LEU A C 1
ATOM 909 O O . LEU A 1 109 ? -2.368 -9.947 -1.745 1.00 97.19 109 LEU A O 1
ATOM 913 N N . LEU A 1 110 ? -4.324 -9.143 -2.460 1.00 97.19 110 LEU A N 1
ATOM 914 C CA . LEU A 1 110 ? -4.902 -9.048 -1.121 1.00 97.19 110 LEU A CA 1
ATOM 915 C C . LEU A 1 110 ? -5.045 -10.433 -0.490 1.00 97.19 110 LEU A C 1
ATOM 917 O O . LEU A 1 110 ? -4.622 -10.616 0.649 1.00 97.19 110 LEU A O 1
ATOM 921 N N . TYR A 1 111 ? -5.548 -11.426 -1.227 1.00 95.12 111 TYR A N 1
ATOM 922 C CA . TYR A 1 111 ? -5.602 -12.802 -0.736 1.00 95.12 111 TYR A CA 1
ATOM 923 C C . TYR A 1 111 ? -4.222 -13.339 -0.361 1.00 95.12 111 TYR A C 1
ATOM 925 O O . TYR A 1 111 ? -4.081 -13.883 0.732 1.00 95.12 111 TYR A O 1
ATOM 933 N N . SER A 1 112 ? -3.201 -13.158 -1.207 1.00 93.00 112 SER A N 1
ATOM 934 C CA . SER A 1 112 ? -1.857 -13.651 -0.885 1.00 93.00 112 SER A CA 1
ATOM 935 C C . SER A 1 112 ? -1.322 -13.010 0.393 1.00 93.00 112 SER A C 1
ATOM 937 O O . SER A 1 112 ? -0.947 -13.708 1.330 1.00 93.00 112 SER A O 1
ATOM 939 N N . TYR A 1 113 ? -1.362 -11.680 0.491 1.00 93.56 113 TYR A N 1
ATOM 940 C CA . TYR A 1 113 ? -0.729 -10.989 1.611 1.00 93.56 113 TYR A CA 1
ATOM 941 C C . TYR A 1 113 ? -1.523 -11.055 2.913 1.00 93.56 113 TYR A C 1
ATOM 943 O O . TYR A 1 113 ? -0.915 -10.976 3.983 1.00 93.56 113 TYR A O 1
ATOM 951 N N . LEU A 1 114 ? -2.849 -11.197 2.864 1.00 92.75 114 LEU A N 1
ATOM 952 C CA . LEU A 1 114 ? -3.680 -11.315 4.065 1.00 92.75 114 LEU A CA 1
ATOM 953 C C . LEU A 1 114 ? -3.739 -12.745 4.614 1.00 92.75 114 LEU A C 1
ATOM 955 O O . LEU A 1 114 ? -3.886 -12.899 5.824 1.00 92.75 114 LEU A O 1
ATOM 959 N N . LEU A 1 115 ? -3.599 -13.769 3.764 1.00 85.88 115 LEU A N 1
ATOM 960 C CA . LEU A 1 115 ? -3.633 -15.176 4.186 1.00 85.88 115 LEU A CA 1
ATOM 961 C C . LEU A 1 115 ? -2.253 -15.755 4.535 1.00 85.88 115 LEU A C 1
ATOM 963 O O . LEU A 1 115 ? -2.187 -16.802 5.177 1.00 85.88 115 LEU A O 1
ATOM 967 N N . GLU A 1 116 ? -1.156 -15.103 4.138 1.00 78.56 116 GLU A N 1
ATOM 968 C CA . GLU A 1 116 ? 0.198 -15.501 4.541 1.00 78.56 116 GLU A CA 1
ATOM 969 C C . GLU A 1 116 ? 0.341 -15.562 6.074 1.00 78.56 116 GLU A C 1
ATOM 971 O O . GLU A 1 116 ? -0.132 -14.685 6.805 1.00 78.56 116 GLU A O 1
ATOM 976 N N . SER A 1 117 ? 1.039 -16.573 6.596 1.00 72.06 117 SER A N 1
ATOM 977 C CA . SER A 1 117 ? 1.340 -16.615 8.029 1.00 72.06 117 SER A CA 1
ATOM 978 C C . SER A 1 117 ? 2.299 -15.470 8.411 1.00 72.06 117 SER A C 1
ATOM 980 O O . SER A 1 117 ? 3.047 -14.983 7.554 1.00 72.06 117 SER A O 1
ATOM 982 N N . PRO A 1 118 ? 2.298 -14.988 9.670 1.00 70.12 118 PRO A N 1
ATOM 983 C CA . PRO A 1 118 ? 3.208 -13.926 10.110 1.00 70.12 118 PRO A CA 1
ATOM 984 C C . PRO A 1 118 ? 4.689 -14.225 9.834 1.00 70.12 118 PRO A C 1
ATOM 986 O O . PRO A 1 118 ? 5.459 -13.305 9.577 1.00 70.12 118 PRO A O 1
ATOM 989 N N . GLU A 1 119 ? 5.085 -15.499 9.833 1.00 70.06 119 GLU A N 1
ATOM 990 C CA . GLU A 1 119 ? 6.455 -15.946 9.557 1.00 70.06 119 GLU A CA 1
ATOM 991 C C . GLU A 1 119 ? 6.853 -15.767 8.081 1.00 70.06 119 GLU A C 1
ATOM 993 O O . GLU A 1 119 ? 8.035 -15.605 7.779 1.00 70.06 119 GLU A O 1
ATOM 998 N N . GLY A 1 120 ? 5.879 -15.776 7.162 1.00 73.06 120 GLY A N 1
ATOM 999 C CA . GLY A 1 120 ? 6.078 -15.532 5.729 1.00 73.06 120 GLY A CA 1
ATOM 1000 C C . GLY A 1 120 ? 5.965 -14.061 5.318 1.00 73.06 120 GLY A C 1
ATOM 1001 O O . GLY A 1 120 ? 6.324 -13.706 4.196 1.00 73.06 120 GLY A O 1
ATOM 1002 N N . TYR A 1 121 ? 5.500 -13.191 6.219 1.00 83.25 121 TYR A N 1
ATOM 1003 C CA . TYR A 1 121 ? 5.245 -11.785 5.926 1.00 83.25 121 TYR A CA 1
ATOM 1004 C C . TYR A 1 121 ? 6.545 -11.025 5.621 1.00 83.25 121 TYR A C 1
ATOM 1006 O O . TYR A 1 121 ? 7.376 -10.786 6.503 1.00 83.25 121 TYR A O 1
ATOM 1014 N N . ARG A 1 122 ? 6.711 -10.595 4.363 1.00 89.56 122 ARG A N 1
ATOM 1015 C CA . ARG A 1 122 ? 7.908 -9.870 3.911 1.00 89.56 122 ARG A CA 1
ATOM 1016 C C . ARG A 1 122 ? 7.585 -8.677 3.016 1.00 89.56 122 ARG A C 1
ATOM 1018 O O . ARG A 1 122 ? 7.212 -8.818 1.843 1.00 89.56 122 ARG A O 1
ATOM 1025 N N . VAL A 1 123 ? 7.856 -7.482 3.541 1.00 93.06 123 VAL A N 1
ATOM 1026 C CA . VAL A 1 123 ? 7.812 -6.246 2.751 1.00 93.06 123 VAL A CA 1
ATOM 1027 C C . VAL A 1 123 ? 8.814 -6.275 1.592 1.00 93.06 123 VAL A C 1
ATOM 1029 O O . VAL A 1 123 ? 9.874 -6.902 1.702 1.00 93.06 123 VAL A O 1
ATOM 1032 N N . PRO A 1 124 ? 8.480 -5.659 0.446 1.00 93.75 124 PRO A N 1
ATOM 1033 C CA . PRO A 1 124 ? 9.416 -5.536 -0.663 1.00 93.75 124 PRO A CA 1
ATOM 1034 C C . PRO A 1 124 ? 10.570 -4.597 -0.310 1.00 93.75 124 PRO A C 1
ATOM 1036 O O . PRO A 1 124 ? 10.434 -3.704 0.521 1.00 93.75 124 PRO A O 1
ATOM 1039 N N . ASP A 1 125 ? 11.696 -4.783 -0.993 1.00 93.56 125 ASP A N 1
ATOM 1040 C CA . ASP A 1 125 ? 12.682 -3.717 -1.115 1.00 93.56 125 ASP A CA 1
ATOM 1041 C C . ASP A 1 125 ? 12.162 -2.657 -2.099 1.00 93.56 125 ASP A C 1
ATOM 1043 O O . ASP A 1 125 ? 11.416 -2.982 -3.027 1.00 93.56 125 ASP A O 1
ATOM 1047 N N . LEU A 1 126 ? 12.579 -1.401 -1.914 1.00 92.19 126 LEU A N 1
ATOM 1048 C CA . LEU A 1 126 ? 12.364 -0.356 -2.918 1.00 92.19 126 LEU A CA 1
ATOM 1049 C C . LEU A 1 126 ? 13.001 -0.784 -4.245 1.00 92.19 126 LEU A C 1
ATOM 1051 O O . LEU A 1 126 ? 14.141 -1.256 -4.253 1.00 92.19 126 LEU A O 1
ATOM 1055 N N . GLY A 1 127 ? 12.293 -0.574 -5.356 1.00 87.69 127 GLY A N 1
ATOM 1056 C CA . GLY A 1 127 ? 12.767 -0.926 -6.701 1.00 87.69 127 GLY A CA 1
ATOM 1057 C C . GLY A 1 127 ? 14.141 -0.330 -7.020 1.00 87.69 127 GLY A C 1
ATOM 1058 O O . GLY A 1 127 ? 14.999 -1.001 -7.585 1.00 87.69 127 GLY A O 1
ATOM 1059 N N . THR A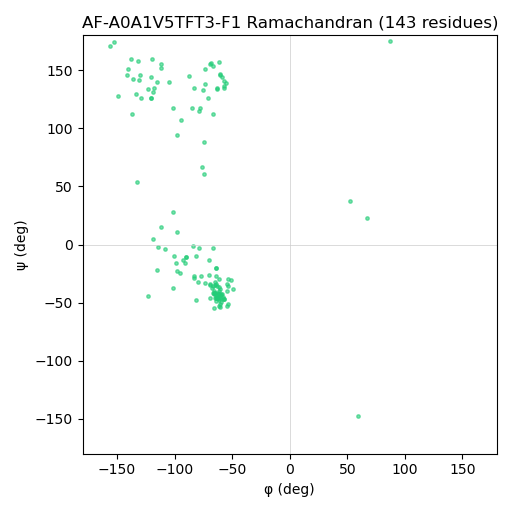 1 128 ? 14.400 0.883 -6.531 1.00 85.88 128 THR A N 1
ATOM 1060 C CA . THR A 1 128 ? 15.647 1.633 -6.733 1.00 85.88 128 THR A CA 1
ATOM 1061 C C . THR A 1 128 ? 16.773 1.275 -5.760 1.00 85.88 128 THR A C 1
ATOM 1063 O O . THR A 1 128 ? 17.870 1.823 -5.861 1.00 85.88 128 THR A O 1
ATOM 1066 N N . LYS A 1 129 ? 16.557 0.354 -4.808 1.00 87.56 129 LYS A N 1
ATOM 1067 C CA . LYS A 1 129 ? 17.554 0.021 -3.772 1.00 87.56 129 LYS A CA 1
ATOM 1068 C C . LYS A 1 129 ? 18.860 -0.498 -4.376 1.00 87.56 129 LYS A C 1
ATOM 1070 O O . LYS A 1 129 ? 19.938 -0.103 -3.942 1.00 87.56 129 LYS A O 1
ATOM 1075 N N . ALA A 1 130 ? 18.766 -1.379 -5.372 1.00 84.69 130 ALA A N 1
ATOM 1076 C CA . ALA A 1 130 ? 19.941 -1.929 -6.043 1.00 84.69 130 ALA A CA 1
ATOM 1077 C C . ALA A 1 130 ? 20.695 -0.852 -6.837 1.00 84.69 130 ALA A C 1
ATOM 1079 O O . ALA A 1 130 ? 21.920 -0.788 -6.776 1.00 84.69 130 ALA A O 1
ATOM 1080 N N . ASP A 1 131 ? 19.964 0.020 -7.533 1.00 84.88 131 ASP A N 1
ATOM 1081 C CA . ASP A 1 131 ? 20.555 1.104 -8.320 1.00 84.88 131 ASP A CA 1
ATOM 1082 C C . ASP A 1 131 ? 21.267 2.126 -7.430 1.00 84.88 131 ASP A C 1
ATOM 1084 O O . ASP A 1 131 ? 22.376 2.546 -7.750 1.00 84.88 131 ASP A O 1
ATOM 1088 N N . ALA A 1 132 ? 20.684 2.462 -6.276 1.00 86.88 132 ALA A N 1
ATOM 1089 C CA . ALA A 1 132 ? 21.313 3.337 -5.291 1.00 86.88 132 ALA A CA 1
ATOM 1090 C C . ALA A 1 132 ? 22.599 2.722 -4.712 1.00 86.88 132 ALA A C 1
ATOM 1092 O O . ALA A 1 132 ? 23.618 3.403 -4.610 1.00 86.88 132 ALA A O 1
ATOM 1093 N N . ASN A 1 133 ? 22.574 1.430 -4.372 1.00 89.44 133 ASN A N 1
ATOM 1094 C CA . ASN A 1 133 ? 23.733 0.743 -3.796 1.00 89.44 133 ASN A CA 1
ATOM 1095 C C . ASN A 1 133 ? 24.903 0.623 -4.784 1.00 89.44 133 ASN A C 1
ATOM 1097 O O . ASN A 1 133 ? 26.055 0.732 -4.377 1.00 89.44 133 ASN A O 1
ATOM 1101 N N . CYS A 1 134 ? 24.612 0.424 -6.070 1.00 88.81 134 CYS A N 1
ATOM 1102 C CA . CYS A 1 134 ? 25.621 0.246 -7.116 1.00 88.81 134 CYS A CA 1
ATOM 1103 C C . CYS A 1 134 ? 25.911 1.532 -7.908 1.00 88.81 134 CYS A C 1
ATOM 1105 O O . CYS A 1 134 ? 26.571 1.466 -8.945 1.00 88.81 134 CYS A O 1
ATOM 1107 N N . PHE A 1 135 ? 25.421 2.696 -7.466 1.00 90.62 135 PHE A N 1
ATOM 1108 C CA . PHE A 1 135 ? 25.463 3.933 -8.254 1.00 90.62 135 PHE A CA 1
ATOM 1109 C C . PHE A 1 135 ? 26.878 4.289 -8.730 1.00 90.62 135 PHE A C 1
ATOM 1111 O O . PHE A 1 135 ? 27.106 4.457 -9.927 1.00 90.62 135 PHE A O 1
ATOM 1118 N N . TYR A 1 136 ? 27.848 4.354 -7.812 1.00 90.56 136 TYR A N 1
ATOM 1119 C CA . TYR A 1 136 ? 29.225 4.721 -8.155 1.00 90.56 136 TYR A CA 1
ATOM 1120 C C . TYR A 1 136 ? 29.933 3.654 -8.991 1.00 90.56 136 TYR A C 1
ATOM 1122 O O . TYR A 1 136 ? 30.710 3.995 -9.878 1.00 90.56 136 TYR A O 1
ATOM 1130 N N . GLU A 1 137 ? 29.649 2.373 -8.750 1.00 91.50 137 GLU A N 1
ATOM 1131 C CA . GLU A 1 137 ? 30.209 1.273 -9.543 1.00 91.50 137 GLU A CA 1
ATOM 1132 C C . GLU A 1 137 ? 29.748 1.371 -10.999 1.00 91.50 137 GLU A C 1
ATOM 1134 O O . GLU A 1 137 ? 30.568 1.306 -11.915 1.00 91.50 137 GLU A O 1
ATOM 1139 N N . ARG A 1 138 ? 28.448 1.606 -11.214 1.00 89.19 138 ARG A N 1
ATOM 1140 C CA . ARG A 1 138 ? 27.881 1.805 -12.552 1.00 89.19 138 ARG A CA 1
ATOM 1141 C C . ARG A 1 138 ? 28.393 3.085 -13.203 1.00 89.19 138 ARG A C 1
ATOM 1143 O O . ARG A 1 138 ? 28.765 3.047 -14.369 1.00 89.19 138 ARG A O 1
ATOM 1150 N N . LEU A 1 139 ? 28.501 4.185 -12.455 1.00 90.75 139 LEU A N 1
ATOM 1151 C CA . LEU A 1 139 ? 29.054 5.441 -12.969 1.00 90.75 139 LEU A CA 1
ATOM 1152 C C . LEU A 1 139 ? 30.495 5.267 -13.473 1.00 90.75 139 LEU A C 1
ATOM 1154 O O . LEU A 1 139 ? 30.838 5.757 -14.543 1.00 90.75 139 LEU A O 1
ATOM 1158 N N . VAL A 1 140 ? 31.334 4.535 -12.733 1.00 91.50 140 VAL A N 1
ATOM 1159 C CA . VAL A 1 140 ? 32.717 4.248 -13.145 1.00 91.50 140 VAL A CA 1
ATOM 1160 C C . VAL A 1 140 ? 32.773 3.413 -14.428 1.00 91.50 140 VAL A C 1
ATOM 1162 O O . VAL A 1 140 ? 33.705 3.593 -15.210 1.00 91.50 140 VAL A O 1
ATOM 1165 N N . LEU A 1 141 ? 31.819 2.502 -14.651 1.00 91.81 141 LEU A N 1
ATOM 1166 C CA . LEU A 1 141 ? 31.732 1.721 -15.891 1.00 91.81 141 LEU A CA 1
ATOM 1167 C C . LEU A 1 141 ? 31.342 2.600 -17.084 1.00 91.81 141 LEU A C 1
ATOM 1169 O O . LEU A 1 141 ? 32.011 2.534 -18.111 1.00 91.81 141 LEU A O 1
ATOM 1173 N N . GLU A 1 142 ? 30.333 3.458 -16.923 1.00 91.50 142 GLU A N 1
ATOM 1174 C CA . GLU A 1 142 ? 29.889 4.402 -17.961 1.00 91.50 142 GLU A CA 1
ATOM 1175 C C . GLU A 1 142 ? 30.995 5.394 -18.349 1.00 91.50 142 GLU A C 1
ATOM 1177 O O . GLU A 1 142 ? 31.204 5.661 -19.523 1.00 91.50 142 GLU A O 1
ATOM 1182 N N . MET A 1 143 ? 31.769 5.900 -17.380 1.00 90.44 143 MET A N 1
ATOM 1183 C CA . MET A 1 143 ? 32.878 6.832 -17.646 1.00 90.44 143 MET A CA 1
ATOM 1184 C C . MET A 1 143 ? 34.083 6.195 -18.363 1.00 90.44 143 MET A C 1
ATOM 1186 O O . MET A 1 143 ? 34.991 6.917 -18.775 1.00 90.44 143 MET A O 1
ATOM 1190 N N . LYS A 1 144 ? 34.147 4.860 -18.439 1.00 87.56 144 LYS A N 1
ATOM 1191 C CA . LYS A 1 144 ? 35.229 4.109 -19.099 1.00 87.56 144 LYS A CA 1
ATOM 1192 C C . LYS A 1 144 ? 34.853 3.607 -20.499 1.00 87.56 144 LYS A C 1
ATOM 1194 O O . LYS A 1 144 ? 35.739 3.075 -21.171 1.00 87.56 144 LYS A O 1
ATOM 1199 N N . GLY A 1 145 ? 33.581 3.716 -20.890 1.00 72.00 145 GLY A N 1
ATOM 1200 C CA . GLY A 1 145 ? 33.093 3.477 -22.254 1.00 72.00 145 GLY A CA 1
ATOM 1201 C C . GLY A 1 145 ? 33.194 4.725 -23.119 1.00 72.00 145 GLY A C 1
ATOM 1202 O O . GLY A 1 145 ? 33.241 4.547 -24.354 1.00 72.00 145 GLY A O 1
#

Secondary structure (DSSP, 8-state):
---------EEEE--S-SSTTT--HHHHHHHHHHH-PPB----SSHHHHHHHHHTEEEEE---S--SS-HHHHHHHHTT-EEEEESSTTHHHHS-GGGEESSHHHHHHHHHHHHHS-TTT--PPPPTTHHHHHTHHHHHHHHTT-